Protein AF-A0AAV7PU42-F1 (afdb_monomer)

InterPro domains:
  IPR026983 Dynein heavy chain [PTHR46961] (3-105)
  IPR041228 Dynein heavy chain, C-terminal domain [PF18199] (3-99)
  IPR043160 Dynein heavy chain, C-terminal domain, barrel region [G3DSA:3.10.490.20] (39-108)

Foldseek 3Di:
DQDPVNVVVLVVVLVVLVCVCPVPVDADLEEALVSDPDSVVVVLVLLVVQCVVVVHDSVPDDDDDADALDDPVVGPHADPGGGHYDDDDDDQWDQDSVVRDTDGPPDD

Secondary structure (DSSP, 8-state):
---HHHHHHHHHHHHHHHHHHHHH-S--SSEEGGGSS-HHHHHHHHHHHHHHHHT--GGG--------SS-GGG--S--SSS--EE----SSEEEETTTTEEEE----

Organism: Pleurodeles waltl (NCBI:txid8319)

Mean predicted aligned error: 5.8 Å

pLDDT: mean 88.94, std 10.83, range [40.97, 96.88]

Structure (mmCIF, N/CA/C/O backbone):
data_AF-A0AAV7PU42-F1
#
_entry.id   AF-A0AAV7PU42-F1
#
loop_
_atom_site.group_PDB
_atom_site.id
_atom_site.type_symbol
_atom_site.label_atom_id
_atom_site.label_alt_id
_atom_site.label_comp_id
_atom_site.label_asym_id
_atom_site.label_entity_id
_atom_site.label_seq_id
_atom_site.pdbx_PDB_ins_code
_atom_site.Cartn_x
_atom_site.Cartn_y
_atom_site.Cartn_z
_atom_site.occupancy
_atom_site.B_iso_or_equiv
_atom_site.auth_seq_id
_atom_site.auth_comp_id
_atom_site.auth_asym_id
_atom_site.auth_atom_id
_atom_site.pdbx_PDB_model_num
ATOM 1 N N . MET A 1 1 ? 14.113 -11.435 -15.941 1.00 47.78 1 MET A N 1
ATOM 2 C CA . MET A 1 1 ? 15.307 -11.009 -15.179 1.00 47.78 1 MET A CA 1
ATOM 3 C C . MET A 1 1 ? 15.499 -9.524 -15.449 1.00 47.78 1 MET A C 1
ATOM 5 O O . MET A 1 1 ? 15.773 -9.159 -16.585 1.00 47.78 1 MET A O 1
ATOM 9 N N . SER A 1 2 ? 15.193 -8.664 -14.477 1.00 66.94 2 SER A N 1
ATOM 10 C CA . SER A 1 2 ? 15.120 -7.213 -14.693 1.00 66.94 2 SER A CA 1
ATOM 11 C C . SER A 1 2 ? 16.526 -6.621 -14.780 1.00 66.94 2 SER A C 1
ATOM 13 O O . SER A 1 2 ? 17.201 -6.476 -13.768 1.00 66.94 2 SER A O 1
ATOM 15 N N . GLY A 1 3 ? 16.990 -6.315 -15.993 1.00 91.25 3 GLY A N 1
ATOM 16 C CA . GLY A 1 3 ? 18.210 -5.526 -16.189 1.00 91.25 3 GLY A CA 1
ATOM 17 C C . GLY A 1 3 ? 18.032 -4.078 -15.715 1.00 91.25 3 GLY A C 1
ATOM 18 O O . GLY A 1 3 ? 16.917 -3.656 -15.404 1.00 91.25 3 GLY A O 1
ATOM 19 N N . LEU A 1 4 ? 19.117 -3.294 -15.715 1.00 94.62 4 LEU A N 1
ATOM 20 C CA . LEU A 1 4 ? 19.121 -1.892 -15.264 1.00 94.62 4 LEU A CA 1
ATOM 21 C C . LEU A 1 4 ? 18.001 -1.050 -15.898 1.00 94.62 4 LEU A C 1
ATOM 23 O O . LEU A 1 4 ? 17.373 -0.255 -15.210 1.00 94.62 4 LEU A O 1
ATOM 27 N N . ALA A 1 5 ? 17.709 -1.264 -17.185 1.00 95.50 5 ALA A N 1
ATOM 28 C CA . ALA A 1 5 ? 16.614 -0.582 -17.872 1.00 95.50 5 ALA A CA 1
ATOM 29 C C . ALA A 1 5 ? 15.243 -0.878 -17.234 1.00 95.50 5 ALA A C 1
ATOM 31 O O . ALA A 1 5 ? 14.467 0.041 -16.995 1.00 95.50 5 ALA A O 1
ATOM 32 N N . GLY A 1 6 ? 14.959 -2.143 -16.903 1.00 94.50 6 GLY A N 1
ATOM 33 C CA . GLY A 1 6 ? 13.712 -2.528 -16.237 1.00 94.50 6 GLY A CA 1
ATOM 34 C C . GLY A 1 6 ? 13.623 -1.986 -14.811 1.00 94.50 6 GLY A C 1
ATOM 35 O O . GLY A 1 6 ? 12.573 -1.500 -14.404 1.00 94.50 6 GLY A O 1
ATOM 36 N N . TRP A 1 7 ? 14.739 -1.997 -14.077 1.00 94.56 7 TRP A N 1
ATOM 37 C CA . TRP A 1 7 ? 14.815 -1.380 -12.751 1.00 94.56 7 TRP A CA 1
ATOM 38 C C . TRP A 1 7 ? 14.571 0.135 -12.798 1.00 94.56 7 TRP A C 1
ATOM 40 O O . TRP A 1 7 ? 13.835 0.666 -11.972 1.00 94.56 7 TRP A O 1
ATOM 50 N N . PHE A 1 8 ? 15.140 0.834 -13.782 1.00 95.94 8 PHE A N 1
ATOM 51 C CA . PHE A 1 8 ? 14.970 2.280 -13.923 1.00 95.94 8 PHE A CA 1
ATOM 52 C C . PHE A 1 8 ? 13.514 2.658 -14.233 1.00 95.94 8 PHE A C 1
ATOM 54 O O . PHE A 1 8 ? 12.989 3.612 -13.663 1.00 95.94 8 PHE A O 1
ATOM 61 N N . VAL A 1 9 ? 12.828 1.877 -15.074 1.00 95.81 9 VAL A N 1
ATOM 62 C CA . VAL A 1 9 ? 11.391 2.058 -15.346 1.00 95.81 9 VAL A CA 1
ATOM 63 C C . VAL A 1 9 ? 10.539 1.820 -14.088 1.00 95.81 9 VAL A C 1
ATOM 65 O O . VAL A 1 9 ? 9.603 2.583 -13.833 1.00 95.81 9 VAL A O 1
ATOM 68 N N . ASP A 1 10 ? 10.871 0.812 -13.275 1.00 94.06 10 ASP A N 1
ATOM 69 C CA . ASP A 1 10 ? 10.207 0.573 -11.982 1.00 94.06 10 ASP A CA 1
ATOM 70 C C . ASP A 1 10 ? 10.419 1.752 -11.019 1.00 94.06 10 ASP A C 1
ATOM 72 O O . ASP A 1 10 ? 9.460 2.255 -10.433 1.00 94.06 10 ASP A O 1
ATOM 76 N N . LEU A 1 11 ? 11.649 2.270 -10.928 1.00 95.00 11 LEU A N 1
ATOM 77 C CA . LEU A 1 11 ? 11.972 3.439 -10.109 1.00 95.00 11 LEU A CA 1
ATOM 78 C C . LEU A 1 11 ? 11.148 4.669 -10.515 1.00 95.00 11 LEU A C 1
ATOM 80 O O . LEU A 1 11 ? 10.551 5.310 -9.650 1.00 95.00 11 LEU A O 1
ATOM 84 N N . LEU A 1 12 ? 11.079 4.982 -11.812 1.00 96.38 12 LEU A N 1
ATOM 85 C CA . LEU A 1 12 ? 10.261 6.094 -12.311 1.00 96.38 12 LEU A CA 1
ATOM 86 C C . LEU A 1 12 ? 8.778 5.912 -11.959 1.00 96.38 12 LEU A C 1
ATOM 88 O O . LEU A 1 12 ? 8.105 6.874 -11.594 1.00 96.38 12 LEU A O 1
ATOM 92 N N . SER A 1 13 ? 8.280 4.675 -12.009 1.00 95.12 13 SER A N 1
ATOM 93 C CA . SER A 1 13 ? 6.898 4.360 -11.629 1.00 95.12 13 SER A CA 1
ATOM 94 C C . SER A 1 13 ? 6.648 4.601 -10.134 1.00 95.12 13 SER A C 1
ATOM 96 O O . SER A 1 13 ? 5.622 5.174 -9.771 1.00 95.12 13 SER A O 1
ATOM 98 N N . ARG A 1 14 ? 7.600 4.241 -9.262 1.00 95.25 14 ARG A N 1
ATOM 99 C CA . ARG A 1 14 ? 7.524 4.517 -7.813 1.00 95.25 14 ARG A CA 1
ATOM 100 C C . ARG A 1 14 ? 7.568 6.011 -7.495 1.00 95.25 14 ARG A C 1
ATOM 102 O O . ARG A 1 14 ? 6.833 6.460 -6.620 1.00 95.25 14 ARG A O 1
ATOM 109 N N . ILE A 1 15 ? 8.404 6.775 -8.202 1.00 94.81 15 ILE A N 1
ATOM 110 C CA . ILE A 1 15 ? 8.473 8.237 -8.050 1.00 94.81 15 ILE A CA 1
ATOM 111 C C . ILE A 1 15 ? 7.123 8.862 -8.414 1.00 94.81 15 ILE A C 1
ATOM 113 O O . ILE A 1 15 ? 6.597 9.647 -7.634 1.00 94.81 15 ILE A O 1
ATOM 117 N N . LYS A 1 16 ? 6.517 8.448 -9.532 1.00 93.50 16 LYS A N 1
ATOM 118 C CA . LYS A 1 16 ? 5.198 8.939 -9.957 1.00 93.50 16 LYS A CA 1
ATOM 119 C C . LYS A 1 16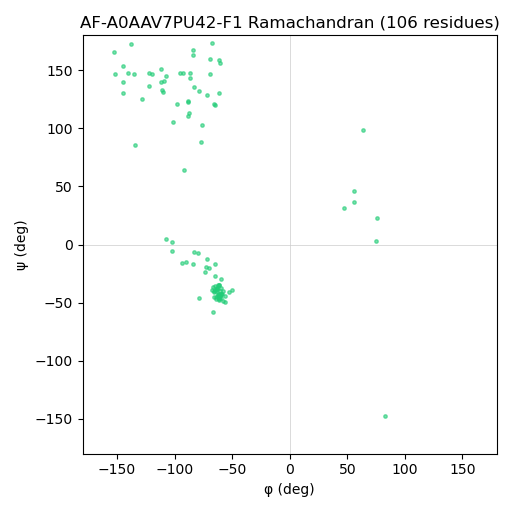 ? 4.089 8.636 -8.943 1.00 93.50 16 LYS A C 1
ATOM 121 O O . LYS A 1 16 ? 3.210 9.468 -8.708 1.00 93.50 16 LYS A O 1
ATOM 126 N N . GLU A 1 17 ? 4.109 7.449 -8.338 1.00 91.56 17 GLU A N 1
ATOM 127 C CA . GLU A 1 17 ? 3.185 7.138 -7.242 1.00 91.56 17 GLU A CA 1
ATOM 128 C C . GLU A 1 17 ? 3.423 8.085 -6.059 1.00 91.56 17 GLU A C 1
ATOM 130 O O . GLU A 1 17 ? 2.472 8.692 -5.577 1.00 91.56 17 GLU A O 1
ATOM 135 N N . LEU A 1 18 ? 4.674 8.294 -5.632 1.00 91.31 18 LEU A N 1
ATOM 136 C CA . LEU A 1 18 ? 4.986 9.217 -4.534 1.00 91.31 18 LEU A CA 1
ATOM 137 C C . LEU A 1 18 ? 4.526 10.654 -4.826 1.00 91.31 18 LEU A C 1
ATOM 139 O O . LEU A 1 18 ? 3.933 11.282 -3.953 1.00 91.31 18 LEU A O 1
ATOM 143 N N . GLU A 1 19 ? 4.736 11.149 -6.046 1.00 92.12 19 GLU A N 1
ATOM 144 C CA . GLU A 1 19 ? 4.237 12.460 -6.482 1.00 92.12 19 GLU A CA 1
ATOM 145 C C . GLU A 1 19 ? 2.716 12.562 -6.309 1.00 92.12 19 GLU A C 1
ATOM 147 O O . GLU A 1 19 ? 2.226 13.540 -5.743 1.00 92.12 19 GLU A O 1
ATOM 152 N N . THR A 1 20 ? 1.981 11.515 -6.704 1.00 88.38 20 THR A N 1
ATOM 153 C CA . THR A 1 20 ? 0.517 11.429 -6.547 1.00 88.38 20 THR A CA 1
ATOM 154 C C . THR A 1 20 ? 0.103 11.514 -5.075 1.00 88.38 20 THR A C 1
ATOM 156 O O . THR A 1 20 ? -0.820 12.250 -4.736 1.00 88.38 20 THR A O 1
ATOM 159 N N . TRP A 1 21 ? 0.815 10.822 -4.180 1.00 87.69 21 TRP A N 1
ATOM 160 C CA . TRP A 1 21 ? 0.572 10.893 -2.732 1.00 87.69 21 TRP A CA 1
ATOM 161 C C . TRP A 1 21 ? 0.819 12.289 -2.151 1.00 87.69 21 TRP A C 1
ATOM 163 O O . TRP A 1 21 ? 0.091 12.729 -1.260 1.00 87.69 21 TRP A O 1
ATOM 173 N N . THR A 1 22 ? 1.852 12.979 -2.635 1.00 89.50 22 THR A N 1
ATOM 174 C CA . THR A 1 22 ? 2.244 14.302 -2.126 1.00 89.50 22 THR A CA 1
ATOM 175 C C . THR A 1 22 ? 1.461 15.466 -2.731 1.00 89.50 22 THR A C 1
ATOM 177 O O . THR A 1 22 ? 1.499 16.553 -2.165 1.00 89.50 22 THR A O 1
ATOM 180 N N . GLY A 1 23 ? 0.764 15.267 -3.855 1.00 89.62 23 GLY A N 1
ATOM 181 C CA . GLY A 1 23 ? 0.001 16.324 -4.524 1.00 89.62 23 GLY A CA 1
ATOM 182 C C . GLY A 1 23 ? -1.189 16.802 -3.691 1.00 89.62 23 GLY A C 1
ATOM 183 O O . GLY A 1 23 ? -1.251 17.969 -3.311 1.00 89.62 23 GLY A O 1
ATOM 184 N N . ASP A 1 24 ? -2.089 15.876 -3.353 1.00 85.19 24 ASP A N 1
ATOM 185 C CA . ASP A 1 24 ? -3.337 16.193 -2.642 1.00 85.19 24 ASP A CA 1
ATOM 186 C C . ASP A 1 24 ? -3.284 15.845 -1.144 1.00 85.19 24 ASP A C 1
ATOM 188 O O . ASP A 1 24 ? -4.233 16.118 -0.409 1.00 85.19 24 ASP A O 1
ATOM 192 N N . PHE A 1 25 ? -2.198 15.205 -0.682 1.00 86.81 25 PHE A N 1
ATOM 193 C CA . PHE A 1 25 ? -2.063 14.653 0.677 1.00 86.81 25 PHE A CA 1
ATOM 194 C C . PHE A 1 25 ? -3.281 13.822 1.126 1.00 86.81 25 PHE A C 1
ATOM 196 O O . PHE A 1 25 ? -3.617 13.747 2.310 1.00 86.81 25 PHE A O 1
ATOM 203 N N . ALA A 1 26 ? -3.940 13.171 0.167 1.00 87.62 26 ALA A N 1
ATOM 204 C CA . ALA A 1 26 ? -5.107 12.331 0.373 1.00 87.62 26 ALA A CA 1
ATOM 205 C C . ALA A 1 26 ? -4.766 10.864 0.088 1.00 87.62 26 ALA A C 1
ATOM 207 O O . ALA A 1 26 ? -3.907 10.559 -0.737 1.00 87.62 26 ALA A O 1
ATOM 208 N N . LEU A 1 27 ? -5.461 9.945 0.765 1.00 89.00 27 LEU A N 1
ATOM 209 C CA . LEU A 1 27 ? -5.354 8.513 0.489 1.00 89.00 27 LEU A CA 1
ATOM 210 C C . LEU A 1 27 ? -5.885 8.230 -0.932 1.00 89.00 27 LEU A C 1
ATOM 212 O O . LEU A 1 27 ? -7.068 8.493 -1.176 1.00 89.00 27 LEU A O 1
ATOM 216 N N . PRO A 1 28 ? -5.072 7.676 -1.854 1.00 91.25 28 PRO A N 1
ATOM 217 C CA . PRO A 1 28 ? -5.541 7.305 -3.185 1.00 91.25 28 PRO A CA 1
ATOM 218 C C . PRO A 1 28 ? -6.664 6.265 -3.128 1.00 91.25 28 PRO A C 1
ATOM 220 O O . PRO A 1 28 ? -6.764 5.491 -2.173 1.00 91.25 28 PRO A O 1
ATOM 223 N N . SER A 1 29 ? -7.489 6.202 -4.178 1.00 92.69 29 SER A N 1
ATOM 224 C CA . SER A 1 29 ? -8.586 5.229 -4.248 1.00 92.69 29 SER A CA 1
ATOM 225 C C . SER A 1 29 ? -8.093 3.784 -4.211 1.00 92.69 29 SER A C 1
ATOM 227 O O . SER A 1 29 ? -8.733 2.946 -3.591 1.00 92.69 29 SER A O 1
ATOM 229 N N . ALA A 1 30 ? -6.936 3.497 -4.805 1.00 93.88 30 ALA A N 1
ATOM 230 C CA . ALA A 1 30 ? -6.253 2.218 -4.697 1.00 93.88 30 ALA A CA 1
ATOM 231 C C . ALA A 1 30 ? -4.736 2.430 -4.677 1.00 93.88 30 ALA A C 1
ATOM 233 O O . ALA A 1 30 ? -4.206 3.258 -5.416 1.00 93.88 30 ALA A O 1
ATOM 234 N N . VAL A 1 31 ? -4.048 1.668 -3.829 1.00 94.31 31 VAL A N 1
ATOM 235 C CA . VAL A 1 31 ? -2.631 1.858 -3.510 1.00 94.31 31 VAL A CA 1
ATOM 236 C C . VAL A 1 31 ? -1.783 0.726 -4.086 1.00 94.31 31 VAL A C 1
ATOM 238 O O . VAL A 1 31 ? -2.065 -0.455 -3.855 1.00 94.31 31 VAL A O 1
ATOM 241 N N . TRP A 1 32 ? -0.690 1.062 -4.774 1.00 95.25 32 TRP A N 1
ATOM 242 C CA . TRP A 1 32 ? 0.298 0.069 -5.191 1.00 95.25 32 TRP A CA 1
ATOM 243 C C . TRP A 1 32 ? 1.188 -0.327 -4.007 1.00 95.25 32 TRP A C 1
ATOM 245 O O . TRP A 1 32 ? 2.246 0.258 -3.780 1.00 95.25 32 TRP A O 1
ATOM 255 N N . LEU A 1 33 ? 0.771 -1.336 -3.234 1.00 94.62 33 LEU A N 1
ATOM 256 C CA . LEU A 1 33 ? 1.465 -1.718 -1.996 1.00 94.62 33 LEU A CA 1
ATOM 257 C C . LEU A 1 33 ? 2.941 -2.086 -2.238 1.00 94.62 33 LEU A C 1
ATOM 259 O O . LEU A 1 33 ? 3.812 -1.690 -1.470 1.00 94.62 33 LEU A O 1
ATOM 263 N N . ALA A 1 34 ? 3.231 -2.789 -3.337 1.00 91.94 34 ALA A N 1
ATOM 264 C CA . ALA A 1 34 ? 4.595 -3.170 -3.714 1.00 91.94 34 ALA A CA 1
ATOM 265 C C . ALA A 1 34 ? 5.460 -1.989 -4.206 1.00 91.94 34 ALA A C 1
ATOM 267 O O . ALA A 1 34 ? 6.682 -2.125 -4.319 1.00 91.94 34 ALA A O 1
ATOM 268 N N . GLY A 1 35 ? 4.847 -0.832 -4.478 1.00 92.50 35 GLY A N 1
ATOM 269 C CA . GLY A 1 35 ? 5.533 0.404 -4.851 1.00 92.50 35 GLY A CA 1
ATOM 270 C C . GLY A 1 35 ? 6.244 1.079 -3.674 1.00 92.50 35 GLY A C 1
ATOM 271 O O . GLY A 1 35 ? 7.233 1.787 -3.882 1.00 92.50 35 GLY A O 1
ATOM 272 N N . PHE A 1 36 ? 5.821 0.814 -2.434 1.00 92.19 36 PHE A N 1
ATOM 273 C CA . PHE A 1 36 ? 6.460 1.385 -1.250 1.00 92.19 36 PHE A CA 1
ATOM 274 C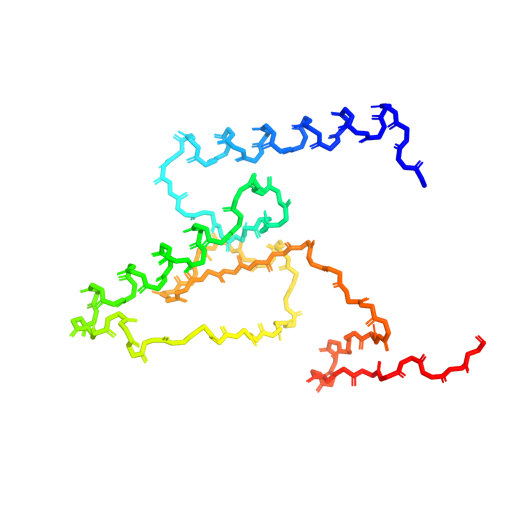 C . PHE A 1 36 ? 7.857 0.823 -0.995 1.00 92.19 36 PHE A C 1
ATOM 276 O O . PHE A 1 36 ? 8.120 -0.363 -1.178 1.00 92.19 36 PHE A O 1
ATOM 283 N N . PHE A 1 37 ? 8.728 1.681 -0.461 1.00 92.00 37 PHE A N 1
ATOM 284 C CA . PHE A 1 37 ? 10.002 1.260 0.122 1.00 92.00 37 PHE A CA 1
ATOM 285 C C . PHE A 1 37 ? 9.800 0.426 1.400 1.00 92.00 37 PHE A C 1
ATOM 287 O O . PHE A 1 37 ? 10.528 -0.531 1.640 1.00 92.00 37 PHE A O 1
ATOM 294 N N . ASN A 1 38 ? 8.787 0.770 2.205 1.00 94.69 38 ASN A N 1
ATOM 295 C CA . ASN A 1 38 ? 8.412 0.045 3.417 1.00 94.69 38 ASN A CA 1
ATOM 296 C C . ASN A 1 38 ? 6.883 -0.167 3.478 1.00 94.69 38 ASN A C 1
ATOM 298 O O . ASN A 1 38 ? 6.174 0.639 4.090 1.00 94.69 38 ASN A O 1
ATOM 302 N N . PRO A 1 39 ? 6.351 -1.235 2.854 1.00 94.44 39 PRO A N 1
ATOM 303 C CA . PRO A 1 39 ? 4.914 -1.518 2.859 1.00 94.44 39 PRO A CA 1
ATOM 304 C C . PRO A 1 39 ? 4.362 -1.831 4.260 1.00 94.44 39 PRO A C 1
ATOM 306 O O . PRO A 1 39 ? 3.199 -1.544 4.540 1.00 94.44 39 PRO A O 1
ATOM 309 N N . GLN A 1 40 ? 5.185 -2.353 5.176 1.00 95.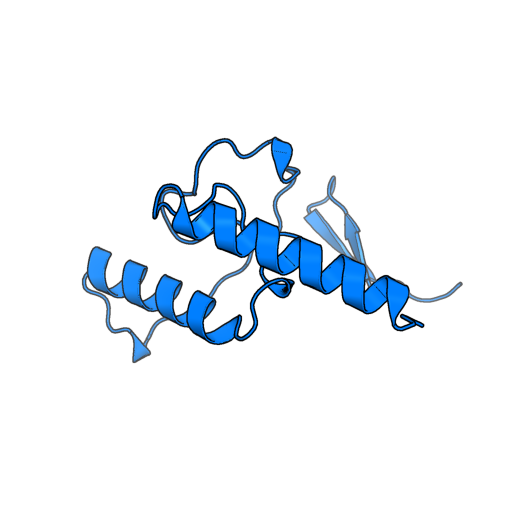88 40 GLN A N 1
ATOM 310 C CA . GLN A 1 40 ? 4.755 -2.688 6.538 1.00 95.88 40 GLN A CA 1
ATOM 311 C C . GLN A 1 40 ? 4.347 -1.448 7.345 1.00 95.88 40 GLN A C 1
ATOM 313 O O . GLN A 1 40 ? 3.391 -1.493 8.126 1.00 95.88 40 GLN A O 1
ATOM 318 N N . SER A 1 41 ? 5.033 -0.320 7.138 1.00 96.25 41 SER A N 1
ATOM 319 C CA . SER A 1 41 ? 4.656 0.953 7.762 1.00 96.25 41 SER A CA 1
ATOM 320 C C . SER A 1 41 ? 3.280 1.429 7.305 1.00 96.25 41 SER A C 1
ATOM 322 O O . SER A 1 41 ? 2.517 1.927 8.128 1.00 96.25 41 SER A O 1
ATOM 324 N N . PHE A 1 42 ? 2.931 1.231 6.031 1.00 95.25 42 PHE A N 1
ATOM 325 C CA . PHE A 1 42 ? 1.598 1.560 5.526 1.00 95.25 42 PHE A CA 1
ATOM 326 C C . PHE A 1 42 ? 0.517 0.698 6.190 1.00 95.25 42 PHE A C 1
ATOM 328 O O . PHE A 1 42 ? -0.466 1.228 6.704 1.00 95.25 42 PHE A O 1
ATOM 335 N N . LEU A 1 43 ? 0.730 -0.618 6.268 1.00 95.81 43 LEU A N 1
ATOM 336 C CA . LEU A 1 43 ? -0.200 -1.536 6.932 1.00 95.81 43 LEU A CA 1
ATOM 337 C C . LEU A 1 43 ? -0.402 -1.183 8.416 1.00 95.81 43 LEU A C 1
ATOM 339 O O . LEU A 1 43 ? -1.533 -1.125 8.902 1.00 95.81 43 LEU A O 1
ATOM 343 N N . THR A 1 44 ? 0.686 -0.850 9.113 1.00 96.62 44 THR A N 1
ATOM 344 C CA . THR A 1 44 ? 0.634 -0.363 10.500 1.00 96.62 44 THR A CA 1
ATOM 345 C C . THR A 1 44 ? -0.148 0.946 10.610 1.00 96.62 44 THR A C 1
ATOM 347 O O . THR A 1 44 ? -0.961 1.100 11.520 1.00 96.62 44 THR A O 1
ATOM 350 N N . ALA A 1 45 ? 0.054 1.887 9.683 1.00 95.44 45 ALA A N 1
ATOM 351 C CA . ALA A 1 45 ? -0.660 3.161 9.677 1.00 95.44 45 ALA A CA 1
ATOM 352 C C . ALA A 1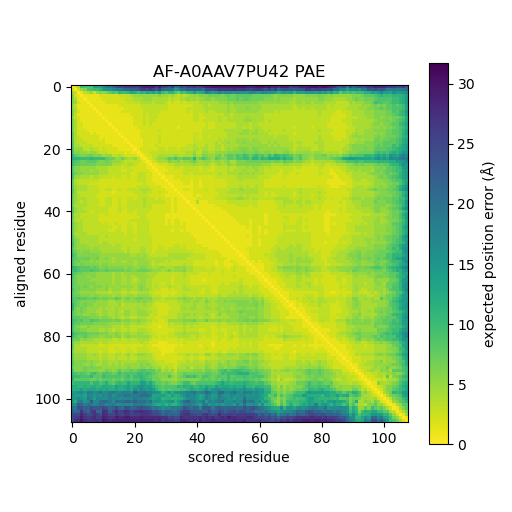 45 ? -2.173 2.974 9.474 1.00 95.44 45 ALA A C 1
ATOM 354 O O . ALA A 1 45 ? -2.963 3.643 10.142 1.00 95.44 45 ALA A O 1
ATOM 355 N N . ILE A 1 46 ? -2.588 2.029 8.621 1.00 95.62 46 ILE A N 1
ATOM 356 C CA . ILE A 1 46 ? -4.002 1.661 8.456 1.00 95.62 46 ILE A CA 1
ATOM 357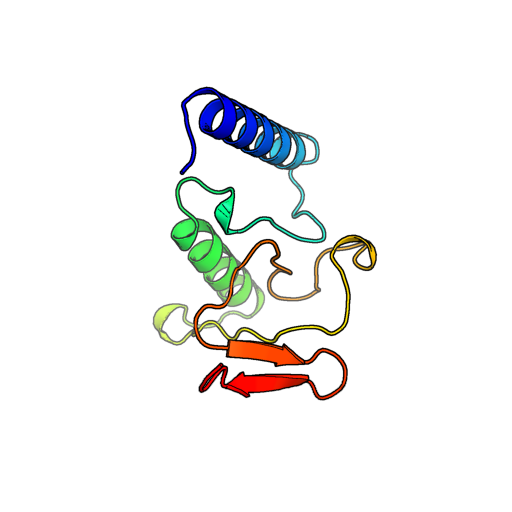 C C . ILE A 1 46 ? -4.585 1.125 9.769 1.00 95.62 46 ILE A C 1
ATOM 359 O O . ILE A 1 46 ? -5.643 1.594 10.198 1.00 95.62 46 ILE A O 1
ATOM 363 N N . MET A 1 47 ? -3.883 0.210 10.449 1.00 96.75 47 MET A N 1
ATOM 364 C CA . MET A 1 47 ? -4.313 -0.294 11.761 1.00 96.75 47 MET A CA 1
ATOM 365 C C . MET A 1 47 ? -4.419 0.837 12.788 1.00 96.75 47 MET A C 1
ATOM 367 O O . MET A 1 47 ? -5.429 0.948 13.473 1.00 96.75 47 MET A O 1
ATOM 371 N N . GLN A 1 48 ? -3.418 1.716 12.868 1.00 96.38 48 GLN A N 1
ATOM 372 C CA . GLN A 1 48 ? -3.409 2.850 13.796 1.00 96.38 48 GLN A CA 1
ATOM 373 C C . GLN A 1 48 ? -4.546 3.839 13.529 1.00 96.38 48 GLN A C 1
ATOM 375 O O . GLN A 1 48 ? -5.185 4.303 14.471 1.00 96.38 48 GLN A O 1
ATOM 380 N N . SER A 1 49 ? -4.804 4.163 12.261 1.00 94.44 49 SER A N 1
ATOM 381 C CA . SER A 1 49 ? -5.898 5.052 11.863 1.00 94.44 49 SER A CA 1
ATOM 382 C C . SER A 1 49 ? -7.254 4.469 12.272 1.00 94.44 49 SER A C 1
ATOM 384 O O . SER A 1 49 ? -8.071 5.155 12.889 1.00 94.44 49 SER A O 1
ATOM 386 N N . MET A 1 50 ? -7.455 3.171 12.027 1.00 95.00 50 MET A N 1
ATOM 387 C CA . MET A 1 50 ? -8.667 2.455 12.423 1.00 95.00 50 MET A CA 1
ATOM 388 C C . MET A 1 50 ? -8.829 2.364 13.944 1.00 95.00 50 MET A C 1
ATOM 390 O O . MET A 1 50 ? -9.918 2.623 14.457 1.00 95.00 50 MET A O 1
ATOM 394 N N . ALA A 1 51 ? -7.752 2.027 14.657 1.00 96.56 51 ALA A N 1
ATOM 395 C CA . ALA A 1 51 ? -7.724 1.944 16.114 1.00 96.56 51 ALA A CA 1
ATOM 396 C C . ALA A 1 51 ? -8.165 3.268 16.736 1.00 96.56 51 ALA A C 1
ATOM 398 O O . ALA A 1 51 ? -9.051 3.296 17.581 1.00 96.56 51 ALA A O 1
ATOM 399 N N . ARG A 1 52 ? -7.584 4.379 16.267 1.00 95.81 52 ARG A N 1
ATOM 400 C CA . ARG A 1 52 ? -7.899 5.725 16.757 1.00 95.81 52 ARG A CA 1
ATOM 401 C C . ARG A 1 52 ? -9.342 6.113 16.464 1.00 95.81 52 ARG A C 1
ATOM 403 O O . ARG A 1 52 ? -10.009 6.629 17.349 1.00 95.81 52 ARG A O 1
ATOM 410 N N . LYS A 1 53 ? -9.825 5.851 15.246 1.00 95.00 53 LYS A N 1
ATOM 411 C CA . LYS A 1 53 ? -11.196 6.180 14.829 1.00 95.00 53 LYS A CA 1
ATOM 412 C C . LYS A 1 53 ? -12.259 5.465 15.671 1.00 95.00 53 LYS A C 1
ATOM 414 O O . LYS A 1 53 ? -13.319 6.036 15.891 1.00 95.00 53 LYS A O 1
ATOM 419 N N . ASN A 1 54 ? -11.984 4.234 16.105 1.00 95.31 54 ASN A N 1
ATOM 420 C CA . ASN A 1 54 ? -12.936 3.403 16.849 1.00 95.31 54 ASN A CA 1
ATOM 421 C C . ASN A 1 54 ? -12.597 3.245 18.340 1.00 95.31 54 ASN A C 1
ATOM 423 O O . ASN A 1 54 ? -13.255 2.470 19.027 1.00 95.31 54 ASN A O 1
ATOM 427 N N . GLU A 1 55 ? -11.566 3.938 18.830 1.00 96.81 55 GLU A N 1
ATOM 428 C CA . GLU A 1 55 ? -11.070 3.828 20.210 1.00 96.81 55 GLU A CA 1
ATOM 429 C C . GLU A 1 55 ? -10.695 2.386 20.614 1.00 96.81 55 GLU A C 1
ATOM 431 O O . GLU A 1 55 ? -10.900 1.947 21.747 1.00 96.81 55 GLU A O 1
ATOM 436 N N . TRP A 1 56 ? -10.128 1.622 19.676 1.00 96.19 56 TRP A N 1
ATOM 437 C CA . TRP A 1 56 ? -9.725 0.235 19.905 1.00 96.19 56 TRP A CA 1
ATOM 438 C C . TRP A 1 56 ? -8.262 0.104 20.351 1.00 96.19 56 TRP A C 1
ATOM 440 O O . TRP A 1 56 ? -7.401 0.859 19.890 1.00 96.19 56 TRP A O 1
ATOM 450 N N . PRO A 1 57 ? -7.936 -0.901 21.187 1.00 96.88 57 PRO A N 1
ATOM 451 C CA . PRO A 1 57 ? -6.553 -1.243 21.506 1.00 96.88 57 PRO A CA 1
ATOM 452 C C . PRO A 1 57 ? -5.809 -1.773 20.271 1.00 96.88 57 PRO A C 1
ATOM 454 O O . PRO A 1 57 ? -6.204 -2.784 19.686 1.00 96.88 57 PRO A O 1
ATOM 457 N N . LEU A 1 58 ? -4.721 -1.103 19.876 1.00 95.94 58 LEU A N 1
ATOM 458 C CA . LEU A 1 58 ? -3.936 -1.456 18.684 1.00 95.94 58 LEU A CA 1
ATOM 459 C C . LEU A 1 58 ? -3.315 -2.861 18.773 1.00 95.94 58 LEU A C 1
ATOM 461 O O . LEU A 1 58 ? -3.230 -3.559 17.768 1.00 95.94 58 LEU A O 1
ATOM 465 N N . ASP A 1 59 ? -2.907 -3.279 19.970 1.00 95.56 59 ASP A N 1
ATOM 466 C CA . ASP A 1 59 ? -2.294 -4.581 20.267 1.00 95.56 59 ASP A CA 1
ATOM 467 C C . ASP A 1 59 ? -3.237 -5.771 20.033 1.00 95.56 59 ASP A C 1
ATOM 469 O O . ASP A 1 59 ? -2.782 -6.906 19.912 1.00 95.56 59 ASP A O 1
ATOM 473 N N . LYS A 1 60 ? -4.546 -5.513 19.934 1.00 94.50 60 LYS A N 1
ATOM 474 C CA . LYS A 1 60 ? -5.578 -6.525 19.666 1.00 94.50 60 LYS A CA 1
ATOM 475 C C . LYS A 1 60 ? -6.077 -6.519 18.225 1.00 94.50 60 LYS A C 1
ATOM 477 O O . LYS A 1 60 ? -6.992 -7.269 17.893 1.00 94.50 60 LYS A O 1
ATOM 482 N N . MET A 1 61 ? -5.518 -5.667 17.371 1.00 94.69 61 MET A N 1
ATOM 483 C CA . MET A 1 61 ? -5.931 -5.577 15.977 1.00 94.69 61 MET A CA 1
ATOM 484 C C . MET A 1 61 ? -5.193 -6.585 15.100 1.00 94.69 61 MET A C 1
ATOM 486 O O . MET A 1 61 ? -4.024 -6.898 15.309 1.00 94.69 61 MET A O 1
ATOM 490 N N . THR A 1 62 ? -5.870 -7.067 14.063 1.00 95.00 62 THR A N 1
ATOM 491 C CA . THR A 1 62 ? -5.282 -7.897 13.006 1.00 95.00 62 THR A CA 1
ATOM 492 C C . THR A 1 62 ? -5.770 -7.387 11.657 1.00 95.00 62 THR A C 1
ATOM 494 O O . THR A 1 62 ? -6.883 -6.876 11.544 1.00 95.00 62 THR A O 1
ATOM 497 N N . LEU A 1 63 ? -4.919 -7.486 10.639 1.00 94.50 63 LEU A N 1
ATOM 498 C CA . LEU A 1 63 ? -5.288 -7.146 9.270 1.00 94.50 63 LEU A CA 1
ATOM 499 C C . LEU A 1 63 ? -6.088 -8.289 8.653 1.00 94.50 63 LEU A C 1
ATOM 501 O O . LEU A 1 63 ? -5.665 -9.442 8.696 1.00 94.50 63 LEU A O 1
ATOM 505 N N . GLN A 1 64 ? -7.203 -7.942 8.025 1.00 94.31 64 GLN A N 1
ATOM 506 C CA . GLN A 1 64 ? -7.944 -8.829 7.142 1.00 94.31 64 GLN A CA 1
ATOM 507 C C . GLN A 1 64 ? -7.781 -8.331 5.705 1.00 94.31 64 GLN A C 1
ATOM 509 O O . GLN A 1 64 ? -7.769 -7.124 5.459 1.00 94.31 64 GLN A O 1
ATOM 514 N N . CYS A 1 65 ? -7.628 -9.262 4.767 1.00 92.00 65 CYS A N 1
ATOM 515 C CA . CYS A 1 65 ? -7.499 -8.968 3.349 1.00 92.00 65 CYS A CA 1
ATOM 516 C C . CYS A 1 65 ? -8.512 -9.804 2.574 1.00 92.00 65 CYS A C 1
ATOM 518 O O . CYS A 1 65 ? -8.501 -11.028 2.679 1.00 92.00 65 CYS A O 1
ATOM 520 N N . ASP A 1 66 ? -9.335 -9.131 1.775 1.00 90.94 66 ASP A N 1
ATOM 521 C CA . ASP A 1 66 ? -10.311 -9.757 0.892 1.00 90.94 66 ASP A CA 1
ATOM 522 C C . ASP A 1 66 ? -10.033 -9.324 -0.553 1.00 90.94 66 ASP A C 1
ATOM 524 O O . ASP A 1 66 ? -9.780 -8.149 -0.834 1.00 90.94 66 ASP A O 1
ATOM 528 N N . VAL A 1 67 ? -10.093 -10.269 -1.494 1.00 90.44 67 VAL A N 1
ATOM 529 C CA . VAL A 1 67 ? -9.884 -9.977 -2.919 1.00 90.44 67 VAL A CA 1
ATOM 530 C C . VAL A 1 67 ? -11.210 -9.581 -3.566 1.00 90.44 67 VAL A C 1
ATOM 532 O O . VAL A 1 67 ? -12.194 -10.327 -3.548 1.00 90.44 67 VAL A O 1
ATOM 535 N N . THR A 1 68 ? -11.241 -8.392 -4.167 1.00 89.88 68 THR A N 1
ATOM 536 C CA . THR A 1 68 ? -12.446 -7.856 -4.815 1.00 89.88 68 THR A CA 1
ATOM 537 C C . THR A 1 68 ? -12.613 -8.376 -6.249 1.00 89.88 68 THR A C 1
ATOM 539 O O . THR A 1 68 ? -11.664 -8.853 -6.866 1.00 89.88 68 THR A O 1
ATOM 542 N N . LYS A 1 69 ? -13.826 -8.254 -6.8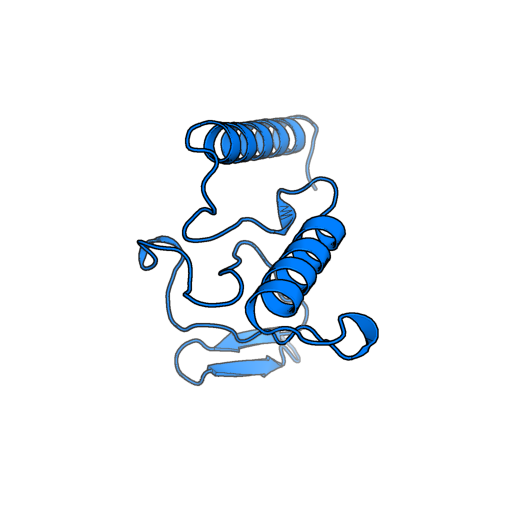10 1.00 87.19 69 LYS A N 1
ATOM 543 C CA . LYS A 1 69 ? -14.102 -8.535 -8.237 1.00 87.19 69 LYS A CA 1
ATOM 544 C C . LYS A 1 69 ? -13.769 -7.365 -9.173 1.00 87.19 69 LYS A C 1
ATOM 546 O O . LYS A 1 69 ? -13.923 -7.498 -10.382 1.00 87.19 69 LYS A O 1
ATOM 551 N N . LYS A 1 70 ? -13.411 -6.213 -8.608 1.00 88.56 70 LYS A N 1
ATOM 552 C CA . LYS A 1 70 ? -13.219 -4.950 -9.317 1.00 88.56 70 LYS A CA 1
ATOM 553 C C . LYS A 1 70 ? -11.752 -4.755 -9.675 1.00 88.56 70 LYS A C 1
ATOM 555 O O . LYS A 1 70 ? -10.870 -5.155 -8.912 1.00 88.56 70 LYS A O 1
ATOM 560 N N . ASN A 1 71 ? -11.507 -4.098 -10.798 1.00 89.69 71 ASN A N 1
ATOM 561 C CA . ASN A 1 71 ? -10.178 -3.633 -11.170 1.00 89.69 71 ASN A CA 1
ATOM 562 C C . ASN A 1 71 ? -9.880 -2.280 -10.510 1.00 89.69 71 ASN A C 1
ATOM 564 O O . ASN A 1 71 ? -10.773 -1.625 -9.971 1.00 89.69 71 ASN A O 1
ATOM 568 N N . ARG A 1 72 ? -8.611 -1.850 -10.549 1.00 90.38 72 ARG A N 1
ATOM 569 C CA . ARG A 1 72 ? -8.149 -0.577 -9.959 1.00 90.38 72 ARG A CA 1
ATOM 570 C C . ARG A 1 72 ? -8.991 0.604 -10.448 1.00 90.38 72 ARG A C 1
ATOM 572 O O . ARG A 1 72 ? -9.322 1.488 -9.664 1.00 90.38 72 A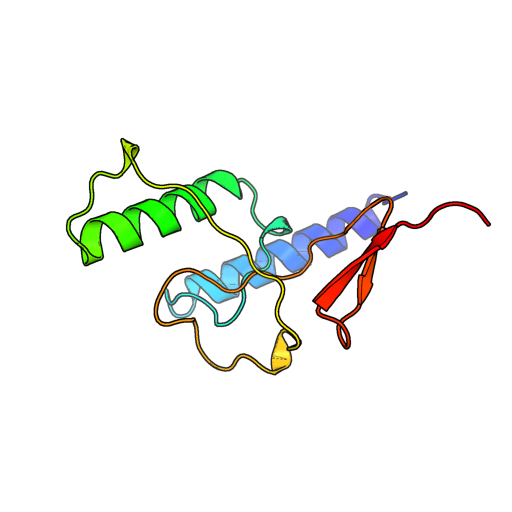RG A O 1
ATOM 579 N N . GLU A 1 73 ? -9.333 0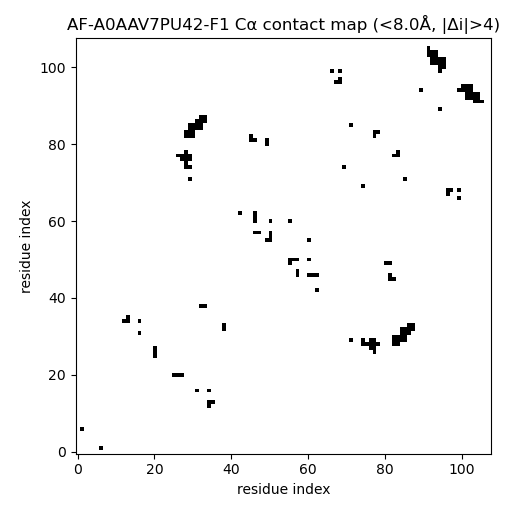.599 -11.729 1.00 91.88 73 GLU A N 1
ATOM 580 C CA . GLU A 1 73 ? -10.022 1.682 -12.430 1.00 91.88 73 GLU A CA 1
ATOM 581 C C . GLU A 1 73 ? -11.485 1.834 -11.985 1.00 91.88 73 GLU A C 1
ATOM 583 O O . GLU A 1 73 ? -12.065 2.908 -12.133 1.00 91.88 73 GLU A O 1
ATOM 58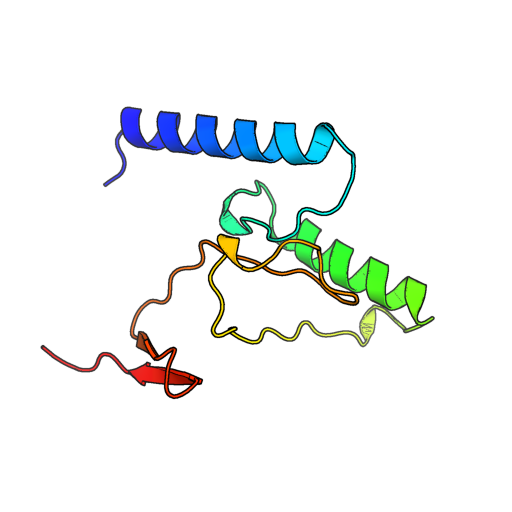8 N N . ASP A 1 74 ? -12.068 0.793 -11.383 1.00 92.62 74 ASP A N 1
ATOM 589 C CA . ASP A 1 74 ? -13.444 0.806 -10.877 1.00 92.62 74 ASP A CA 1
ATOM 590 C C . ASP A 1 74 ? -13.572 1.513 -9.511 1.00 92.62 74 ASP A C 1
ATOM 592 O O . ASP A 1 74 ? -14.685 1.692 -8.998 1.00 92.62 74 ASP A O 1
ATOM 596 N N . PHE A 1 75 ? -12.448 1.882 -8.883 1.00 92.00 75 PHE A N 1
ATOM 597 C CA . PHE A 1 75 ? -12.408 2.565 -7.591 1.00 92.00 75 PHE A CA 1
ATOM 598 C C . PHE A 1 75 ? -12.142 4.060 -7.777 1.00 92.00 75 PHE A C 1
ATOM 600 O O . PHE A 1 75 ? -11.015 4.490 -8.018 1.00 92.00 75 PHE A O 1
ATOM 607 N N . SER A 1 76 ? -13.185 4.872 -7.599 1.00 92.12 76 SER A N 1
ATOM 608 C CA . SER A 1 76 ? -13.102 6.337 -7.671 1.00 92.12 76 SER A CA 1
ATOM 609 C C . SER A 1 76 ? -12.788 7.010 -6.332 1.00 92.12 76 SER A C 1
ATOM 611 O O . SER A 1 76 ? -12.407 8.176 -6.309 1.00 92.12 76 SER A O 1
ATOM 613 N N . SER A 1 77 ? -12.928 6.296 -5.213 1.00 91.75 77 SER A N 1
ATOM 614 C CA . SER A 1 77 ? -12.680 6.821 -3.868 1.00 91.75 77 SER A CA 1
ATOM 615 C C . SER A 1 77 ? -12.077 5.751 -2.954 1.00 91.75 77 SER A C 1
ATOM 617 O O . SER A 1 77 ? -12.336 4.560 -3.162 1.00 91.75 77 SER A O 1
ATOM 619 N N . PRO A 1 78 ? -11.317 6.145 -1.916 1.00 91.38 78 PRO A N 1
ATOM 620 C CA . PRO A 1 78 ? -10.866 5.210 -0.891 1.00 91.38 78 PRO A CA 1
ATOM 621 C C . PRO A 1 78 ? -12.061 4.576 -0.152 1.00 91.38 78 PRO A C 1
ATOM 623 O O . PRO A 1 78 ? -13.168 5.134 -0.156 1.00 91.38 78 PRO A O 1
ATOM 626 N N . PRO A 1 79 ? -11.876 3.408 0.489 1.00 92.56 79 PRO A N 1
ATOM 627 C CA . PRO A 1 79 ? -12.925 2.802 1.296 1.00 92.56 79 PRO A CA 1
ATOM 628 C C . PRO A 1 79 ? -13.179 3.625 2.566 1.00 92.56 79 PRO A C 1
ATOM 630 O O . PRO A 1 79 ? -12.319 4.362 3.044 1.00 92.56 79 PRO A O 1
ATOM 633 N N . ARG A 1 80 ? -14.361 3.446 3.169 1.00 88.56 80 ARG A N 1
ATOM 634 C CA . ARG A 1 80 ? -14.692 4.050 4.476 1.00 88.56 80 ARG A CA 1
ATOM 635 C C . ARG A 1 80 ? -13.725 3.604 5.581 1.00 88.56 80 ARG A C 1
ATOM 637 O O . ARG A 1 80 ? -13.525 4.324 6.566 1.00 88.56 80 ARG A O 1
ATOM 644 N N . GLU A 1 81 ? -13.197 2.394 5.429 1.00 89.81 81 GLU A N 1
ATOM 645 C CA . GLU A 1 81 ? -12.378 1.668 6.387 1.00 89.81 81 GLU A CA 1
ATOM 646 C C . GLU A 1 81 ? -11.312 0.855 5.642 1.00 89.81 81 GLU A C 1
ATOM 648 O O . GLU A 1 81 ? -11.627 0.139 4.695 1.00 89.81 81 GLU A O 1
ATOM 653 N N . GLY A 1 82 ? -10.050 0.974 6.062 1.00 93.62 82 GLY A N 1
ATOM 654 C CA . GLY A 1 82 ? -8.930 0.275 5.431 1.00 93.62 82 GLY A CA 1
ATOM 655 C C . GLY A 1 82 ? -8.382 0.987 4.192 1.00 93.62 82 GLY A C 1
ATOM 656 O O . GLY A 1 82 ? -8.374 2.215 4.118 1.00 93.62 82 GLY A O 1
ATOM 657 N N . ALA A 1 83 ? -7.896 0.203 3.230 1.00 95.50 83 ALA A N 1
ATOM 658 C CA . ALA A 1 83 ? -7.400 0.677 1.942 1.00 95.50 83 ALA A CA 1
ATOM 659 C C . ALA A 1 83 ? -7.575 -0.410 0.874 1.00 95.50 83 ALA A C 1
ATOM 661 O O . ALA A 1 83 ? -7.429 -1.596 1.170 1.00 95.50 83 ALA A O 1
ATOM 662 N N . TYR A 1 84 ? -7.835 -0.009 -0.372 1.00 95.69 84 TYR A N 1
ATOM 663 C CA . TYR A 1 84 ? -7.727 -0.920 -1.510 1.00 95.69 84 TYR A CA 1
ATOM 664 C C . TYR A 1 84 ? -6.269 -0.995 -1.964 1.00 95.69 84 TYR A C 1
ATOM 666 O O . TYR A 1 84 ? -5.595 0.031 -2.074 1.00 95.69 84 TYR A O 1
ATOM 674 N N . VAL A 1 85 ? -5.782 -2.204 -2.240 1.00 95.25 85 VAL A N 1
ATOM 675 C CA . VAL A 1 85 ? -4.410 -2.446 -2.705 1.00 95.25 85 VAL A CA 1
ATOM 676 C C . VAL A 1 85 ? -4.409 -3.165 -4.047 1.00 95.25 85 VAL A C 1
ATOM 678 O O . VAL A 1 85 ? -5.294 -3.972 -4.327 1.00 95.25 85 VAL A O 1
ATOM 681 N N . HIS A 1 86 ? -3.406 -2.887 -4.876 1.00 93.62 86 HIS A N 1
ATOM 682 C CA . HIS A 1 86 ? -3.222 -3.549 -6.166 1.00 93.62 86 HIS A CA 1
ATOM 683 C C . HIS A 1 86 ? -1.751 -3.891 -6.432 1.00 93.62 86 HIS A C 1
ATOM 685 O O . HIS A 1 86 ? -0.851 -3.489 -5.691 1.00 93.62 86 HIS A O 1
ATOM 691 N N . GLY A 1 87 ? -1.507 -4.629 -7.521 1.00 89.38 87 GLY A N 1
ATOM 692 C CA . GLY A 1 87 ? -0.158 -4.994 -7.969 1.00 89.38 87 GLY A CA 1
ATOM 693 C C . GLY A 1 87 ? 0.496 -6.109 -7.151 1.00 89.38 87 GLY A C 1
ATOM 694 O O . GLY A 1 87 ? 1.722 -6.196 -7.120 1.00 89.38 87 GLY A O 1
ATOM 695 N N . LEU A 1 88 ? -0.312 -6.928 -6.472 1.00 90.56 88 LEU A N 1
ATOM 696 C CA . LEU A 1 88 ? 0.135 -8.147 -5.806 1.00 90.56 88 LEU A CA 1
ATOM 697 C C . LEU A 1 88 ? 0.115 -9.316 -6.793 1.00 90.56 88 LEU A C 1
ATOM 699 O O . LEU A 1 88 ? -0.789 -9.421 -7.621 1.00 90.56 88 LEU A O 1
ATOM 703 N N . TYR A 1 89 ? 1.101 -10.198 -6.671 1.00 87.69 89 TYR A N 1
ATOM 704 C CA . TYR A 1 89 ? 1.195 -11.430 -7.444 1.00 87.69 89 TYR A CA 1
ATOM 705 C C . TYR A 1 89 ? 0.893 -12.617 -6.536 1.00 87.69 89 TYR A C 1
ATOM 707 O O . TYR A 1 89 ? 1.246 -12.604 -5.357 1.00 87.69 89 TYR A O 1
ATOM 715 N N . MET A 1 90 ? 0.250 -13.636 -7.097 1.00 87.88 90 MET A N 1
ATOM 716 C CA . MET A 1 90 ? 0.042 -14.916 -6.433 1.00 87.88 90 MET A CA 1
ATOM 717 C C . MET A 1 90 ? 0.890 -15.968 -7.141 1.00 87.88 90 MET A C 1
ATOM 719 O O . MET A 1 90 ? 0.908 -16.031 -8.369 1.00 87.88 90 MET A O 1
ATOM 723 N N . GLU A 1 91 ? 1.606 -16.766 -6.360 1.00 88.50 91 GLU A N 1
ATOM 724 C CA . GLU A 1 91 ? 2.449 -17.855 -6.842 1.00 88.50 91 GLU A CA 1
ATOM 725 C C . GLU A 1 91 ? 1.840 -19.190 -6.401 1.00 88.50 91 GLU A C 1
ATOM 727 O O . GLU A 1 91 ? 1.303 -19.292 -5.299 1.00 88.50 91 GLU A O 1
ATOM 732 N N . GLY A 1 92 ? 1.869 -20.199 -7.276 1.00 87.88 92 GLY A N 1
ATOM 733 C CA . GLY A 1 92 ? 1.295 -21.525 -7.000 1.00 87.88 92 GLY A CA 1
ATOM 734 C C . GLY A 1 92 ? -0.237 -21.601 -7.046 1.00 87.88 92 GLY A C 1
ATOM 735 O O . GLY A 1 92 ? -0.808 -22.657 -6.800 1.00 87.88 92 GLY A O 1
ATOM 736 N N . ALA A 1 93 ? -0.919 -20.505 -7.377 1.00 87.44 93 ALA A N 1
ATOM 737 C CA . ALA A 1 93 ? -2.361 -20.484 -7.580 1.00 87.44 93 ALA A CA 1
ATOM 738 C C . ALA A 1 93 ? -2.760 -19.367 -8.548 1.00 87.44 93 ALA A C 1
ATOM 740 O O . ALA A 1 93 ? -2.008 -18.418 -8.786 1.00 87.44 93 ALA A O 1
ATOM 741 N N . ARG A 1 94 ? -3.997 -19.427 -9.048 1.00 84.56 94 ARG A N 1
ATOM 742 C CA . ARG A 1 94 ? -4.657 -18.299 -9.727 1.00 84.56 94 ARG A CA 1
ATOM 743 C C . ARG A 1 94 ? -5.922 -17.894 -8.985 1.00 84.56 94 ARG A C 1
ATOM 745 O O . ARG A 1 94 ? -6.603 -18.739 -8.408 1.00 84.56 94 ARG A O 1
ATOM 752 N N . TRP A 1 95 ? -6.241 -16.606 -9.008 1.00 83.44 95 TRP A N 1
ATOM 753 C CA . TRP A 1 95 ? -7.481 -16.118 -8.421 1.00 83.44 95 TRP A CA 1
ATOM 754 C C . TRP A 1 95 ? -8.593 -16.169 -9.464 1.00 83.44 95 TRP A C 1
ATOM 756 O O . TRP A 1 95 ? -8.457 -15.575 -10.535 1.00 83.44 95 TRP A O 1
ATOM 766 N N . ASP A 1 96 ? -9.680 -16.878 -9.166 1.00 82.75 96 ASP A N 1
ATOM 767 C CA . ASP A 1 96 ? -10.874 -16.870 -10.007 1.00 82.75 96 ASP A CA 1
ATOM 768 C C . ASP A 1 96 ? -11.805 -15.726 -9.575 1.00 82.75 96 ASP A C 1
ATOM 770 O O . ASP A 1 96 ? -12.400 -15.754 -8.495 1.00 82.75 96 ASP A O 1
ATOM 774 N N . THR A 1 97 ? -11.940 -14.700 -10.418 1.00 77.81 97 THR A N 1
ATOM 775 C CA . THR A 1 97 ? -12.788 -13.529 -10.141 1.00 77.81 97 THR A CA 1
ATOM 776 C C . THR A 1 97 ? -14.287 -13.825 -10.244 1.00 77.81 97 THR A C 1
ATOM 778 O O . THR A 1 97 ? -15.092 -13.086 -9.666 1.00 77.81 97 THR A O 1
ATOM 781 N N . GLN A 1 98 ? -14.689 -14.905 -10.924 1.00 76.38 98 GLN A N 1
ATOM 782 C CA . GLN A 1 98 ? -16.091 -15.317 -11.024 1.00 76.38 98 GLN A CA 1
ATOM 783 C C . GLN A 1 98 ? -16.532 -16.027 -9.741 1.00 76.38 98 GLN A C 1
ATOM 785 O O . GLN A 1 98 ? -17.581 -15.685 -9.182 1.00 76.38 98 GLN A O 1
ATOM 790 N N . VAL A 1 99 ? -15.699 -16.951 -9.253 1.00 75.50 99 VAL A N 1
ATOM 791 C CA . VAL A 1 99 ? -16.007 -17.832 -8.110 1.00 75.50 99 VAL A CA 1
ATOM 792 C C . VAL A 1 99 ? -15.499 -17.276 -6.765 1.00 75.50 99 VAL A C 1
ATOM 794 O O . VAL A 1 99 ? -15.980 -17.691 -5.718 1.00 75.50 99 VAL A O 1
ATOM 797 N N . GLN A 1 100 ? -14.592 -16.288 -6.770 1.00 75.19 100 GLN A N 1
ATOM 798 C CA . GLN A 1 100 ? -13.920 -15.732 -5.577 1.00 75.19 100 GLN A CA 1
ATOM 799 C C . GLN A 1 100 ? -13.191 -16.794 -4.751 1.00 75.19 100 GLN A C 1
ATOM 801 O O . GLN A 1 100 ? -13.319 -16.867 -3.530 1.00 75.19 100 GLN A O 1
ATOM 806 N N . THR A 1 101 ? -12.440 -17.659 -5.420 1.00 75.88 101 THR A N 1
ATOM 807 C CA . THR A 1 101 ? -11.658 -18.705 -4.757 1.00 75.88 101 THR A CA 1
ATOM 808 C C . THR A 1 101 ? -10.313 -18.849 -5.457 1.00 75.88 101 THR A C 1
ATOM 810 O O . THR A 1 101 ? -10.201 -18.634 -6.669 1.00 75.88 101 THR A O 1
ATOM 813 N N . SER A 1 102 ? -9.275 -19.191 -4.695 1.00 70.19 102 SER A N 1
ATOM 814 C CA . SER A 1 102 ? -7.992 -19.587 -5.261 1.00 70.19 102 SER A CA 1
ATOM 815 C C . SER A 1 102 ? -8.121 -20.971 -5.893 1.00 70.19 102 SER A C 1
ATOM 817 O O . SER A 1 102 ? -8.593 -21.924 -5.276 1.00 70.19 102 SER A O 1
ATOM 819 N N . LEU A 1 103 ? -7.696 -21.086 -7.144 1.00 71.38 103 LEU A N 1
ATOM 820 C CA . LEU A 1 103 ? -7.537 -22.371 -7.808 1.00 71.38 103 LEU A CA 1
ATOM 821 C C . LEU A 1 103 ? -6.061 -22.755 -7.719 1.00 71.38 103 LEU A C 1
ATOM 823 O O . LEU A 1 103 ? -5.207 -22.004 -8.199 1.00 71.38 103 LEU A O 1
ATOM 827 N N . ASP A 1 104 ? -5.783 -23.901 -7.100 1.00 66.94 104 ASP A N 1
ATOM 828 C CA . ASP A 1 104 ? -4.441 -24.483 -7.031 1.00 66.94 104 ASP A CA 1
ATOM 829 C C . ASP A 1 104 ? -3.932 -24.784 -8.448 1.00 66.94 104 ASP A C 1
ATOM 831 O O . ASP A 1 104 ? -4.645 -25.369 -9.273 1.00 66.94 104 ASP A O 1
ATOM 835 N N . SER A 1 105 ? -2.710 -24.352 -8.754 1.00 60.84 105 SER A N 1
ATOM 836 C CA . SER A 1 105 ? -2.070 -24.635 -10.035 1.00 60.84 105 SER A CA 1
ATOM 837 C C . SER A 1 105 ? -1.241 -25.916 -9.936 1.00 60.84 105 SER A C 1
ATOM 839 O O . SER A 1 105 ? -0.020 -25.880 -10.078 1.00 60.84 105 SER A O 1
ATOM 841 N N . MET A 1 106 ? -1.885 -27.060 -9.692 1.00 55.81 106 MET A N 1
ATOM 842 C CA . MET A 1 106 ? -1.204 -28.354 -9.747 1.00 55.81 106 MET A CA 1
ATOM 843 C C . MET A 1 106 ? -1.214 -28.920 -11.183 1.00 55.81 106 MET A C 1
ATOM 845 O O . MET A 1 106 ? -2.259 -29.288 -11.715 1.00 55.81 106 MET A O 1
ATOM 849 N N . PHE A 1 107 ? -0.011 -28.989 -11.767 1.00 43.47 107 PHE A N 1
ATOM 850 C CA . PHE A 1 107 ? 0.436 -29.734 -12.960 1.00 43.47 107 PHE A CA 1
ATOM 851 C C . PHE A 1 107 ? -0.168 -29.400 -14.342 1.00 43.47 107 PHE A C 1
ATOM 853 O O . PHE A 1 107 ? -1.165 -29.972 -14.788 1.00 43.47 107 PHE A O 1
ATOM 860 N N . ARG A 1 108 ? 0.586 -28.599 -15.105 1.00 40.97 108 ARG A N 1
ATOM 861 C CA . ARG A 1 108 ? 0.969 -28.949 -16.482 1.00 40.97 108 ARG A CA 1
ATOM 862 C C . ARG A 1 108 ? 2.482 -28.906 -16.608 1.00 40.97 108 ARG A C 1
ATOM 864 O O . ARG A 1 108 ? 3.071 -28.001 -15.980 1.00 40.97 108 ARG A O 1
#

Radius of gyration: 16.54 Å; Cα contacts (8 Å, |Δi|>4): 88; chains: 1; bounding box: 35×46×39 Å

Solvent-accessible surface area (backbone atoms only — not comparable to full-atom values): 6968 Å² total; per-residue (Å²): 133,79,48,71,70,54,49,51,55,51,50,53,51,36,50,53,52,50,50,58,43,66,69,75,72,50,80,61,28,55,38,56,50,76,58,48,95,58,47,66,60,54,57,49,50,46,50,51,54,51,19,64,76,68,75,46,67,64,94,78,62,79,91,83,86,82,87,72,80,67,60,75,87,76,42,90,53,50,54,100,69,76,75,45,70,42,85,79,85,73,81,75,39,46,80,38,69,89,79,73,44,77,43,74,64,79,82,134

Sequence (108 aa):
MSGLAGWFVDLLSRIKELETWTGDFALPSAVWLAGFFNPQSFLTAIMQSMARKNEWPLDKMTLQCDVTKKNREDFSSPPREGAYVHGLYMEGARWDTQVQTSLDSMFR

Nearest PDB structures (foldseek):
  8glv-assembly1_Ln  TM=8.219E-01  e=3.049E-05  Chlamydomonas reinhardtii
  8j07-assembly1_g6  TM=7.816E-01  e=7.866E-04  Homo sapiens